Protein AF-A0A925LFV7-F1 (afdb_monomer_lite)

Foldseek 3Di:
DVLLVQLLVCLLVHPDDNVVSCVVSPHPDPVVVQVVNCVVVVHGSVVSSVVNVPPPPPD

Secondary structure (DSSP, 8-state):
-HHHHHHHHHHHH----HHHHHHHTT-S-HHHHHHHHHHHHSS-HHHHHHHHHTS----

pLDDT: mean 91.67, std 13.09, range [38.78, 98.06]

Structure (mmCIF, N/CA/C/O backbone):
data_AF-A0A925LFV7-F1
#
_entry.id   AF-A0A925LFV7-F1
#
loop_
_atom_site.group_PDB
_atom_site.id
_atom_site.type_symbol
_atom_site.label_atom_id
_atom_site.label_alt_id
_atom_site.label_comp_id
_atom_site.label_asym_id
_atom_site.label_entity_id
_atom_site.label_seq_id
_atom_site.pdbx_PDB_ins_code
_atom_site.Cartn_x
_atom_site.Cartn_y
_atom_site.Cartn_z
_atom_site.occupancy
_atom_site.B_iso_or_equiv
_atom_site.auth_seq_id
_atom_site.auth_comp_id
_atom_site.auth_asym_id
_atom_site.auth_atom_id
_atom_site.pdbx_PDB_model_num
ATOM 1 N N . GLY A 1 1 ? -8.101 -8.690 -6.112 1.00 78.25 1 GLY A N 1
ATOM 2 C CA . GLY A 1 1 ? -7.017 -8.598 -7.109 1.00 78.25 1 GLY A CA 1
ATOM 3 C C . GLY A 1 1 ? -5.765 -9.151 -6.473 1.00 78.25 1 GLY A C 1
ATOM 4 O O . GLY A 1 1 ? -5.225 -8.480 -5.605 1.00 78.25 1 GLY A O 1
ATOM 5 N N . ARG A 1 2 ? -5.333 -10.356 -6.876 1.00 89.81 2 ARG A N 1
ATOM 6 C CA . ARG A 1 2 ? -4.460 -11.257 -6.090 1.00 89.81 2 ARG A CA 1
ATOM 7 C C . ARG A 1 2 ? -3.245 -10.587 -5.424 1.00 89.81 2 ARG A C 1
ATOM 9 O O . ARG A 1 2 ? -2.948 -10.865 -4.271 1.00 89.81 2 ARG A O 1
ATOM 16 N N . ARG A 1 3 ? -2.582 -9.654 -6.118 1.00 95.25 3 ARG A N 1
ATOM 17 C CA . ARG A 1 3 ? -1.432 -8.891 -5.588 1.00 95.25 3 ARG A CA 1
ATOM 18 C C . ARG A 1 3 ? -1.802 -7.903 -4.476 1.00 95.25 3 ARG A C 1
ATOM 20 O O . ARG A 1 3 ? -1.059 -7.756 -3.518 1.00 95.25 3 ARG A O 1
ATOM 27 N N . ILE A 1 4 ? -2.953 -7.239 -4.583 1.00 97.31 4 ILE A N 1
ATOM 28 C CA . ILE A 1 4 ? -3.452 -6.326 -3.544 1.00 97.31 4 ILE A CA 1
ATOM 29 C C . ILE A 1 4 ? -3.932 -7.103 -2.318 1.00 97.31 4 ILE A C 1
ATOM 31 O O . ILE A 1 4 ? -3.699 -6.665 -1.201 1.00 97.31 4 ILE A O 1
ATOM 35 N N . GLU A 1 5 ? -4.527 -8.279 -2.507 1.00 96.75 5 GLU A N 1
ATOM 36 C CA . GLU A 1 5 ? -4.913 -9.158 -1.393 1.00 96.75 5 GLU A CA 1
ATOM 37 C C . GLU A 1 5 ? -3.682 -9.633 -0.607 1.00 96.75 5 GLU A C 1
ATOM 39 O O . GLU A 1 5 ? -3.664 -9.532 0.619 1.00 96.75 5 GLU A O 1
ATOM 44 N N . ALA A 1 6 ? -2.610 -10.033 -1.303 1.00 97.56 6 ALA A N 1
ATOM 45 C CA . ALA A 1 6 ? -1.323 -10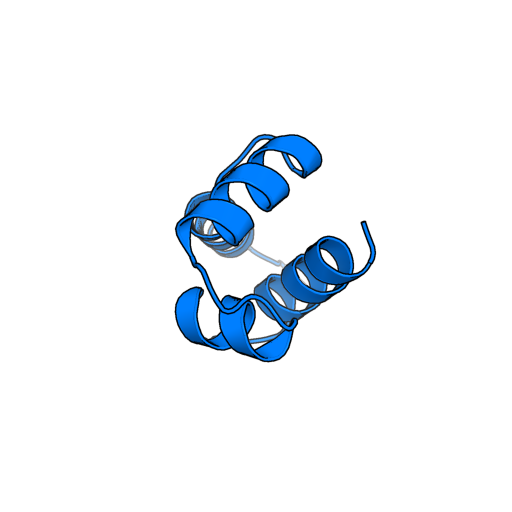.335 -0.674 1.00 97.56 6 ALA A CA 1
ATOM 46 C C . ALA A 1 6 ? -0.722 -9.112 0.044 1.00 97.56 6 ALA A C 1
ATOM 48 O O . ALA A 1 6 ? -0.236 -9.232 1.166 1.00 97.56 6 ALA A O 1
ATOM 49 N N . ALA A 1 7 ? -0.807 -7.920 -0.558 1.00 97.75 7 ALA A N 1
ATOM 50 C CA . ALA A 1 7 ? -0.318 -6.694 0.072 1.00 97.75 7 ALA A CA 1
ATOM 51 C C . ALA A 1 7 ? -1.080 -6.372 1.365 1.00 97.75 7 ALA A C 1
ATOM 53 O O . ALA A 1 7 ? -0.462 -5.981 2.348 1.00 97.75 7 ALA A O 1
ATOM 54 N N . ILE A 1 8 ? -2.403 -6.569 1.392 1.00 97.06 8 ILE A N 1
ATOM 55 C CA . ILE A 1 8 ? -3.221 -6.397 2.602 1.00 97.06 8 ILE A CA 1
ATOM 56 C C . ILE A 1 8 ? -2.781 -7.376 3.694 1.00 97.06 8 ILE A C 1
ATOM 58 O O . ILE A 1 8 ? -2.647 -6.965 4.844 1.00 97.06 8 ILE A O 1
ATOM 62 N N . ALA A 1 9 ? -2.540 -8.645 3.349 1.00 96.88 9 ALA A N 1
ATOM 63 C CA . ALA A 1 9 ? -2.051 -9.635 4.307 1.00 96.88 9 ALA A CA 1
ATOM 64 C C . ALA A 1 9 ? -0.692 -9.222 4.895 1.00 96.88 9 ALA A C 1
ATOM 66 O O . ALA A 1 9 ? -0.541 -9.192 6.112 1.00 96.88 9 ALA A O 1
ATOM 67 N N . MET A 1 10 ? 0.261 -8.799 4.057 1.00 97.38 10 MET A N 1
ATOM 68 C CA . MET A 1 10 ? 1.568 -8.340 4.543 1.00 97.38 10 MET A CA 1
ATOM 69 C C . MET A 1 10 ? 1.466 -7.067 5.387 1.00 97.38 10 MET A C 1
ATOM 71 O O . MET A 1 10 ? 2.095 -6.992 6.432 1.00 97.38 10 MET A O 1
ATOM 75 N N . ILE A 1 11 ? 0.618 -6.100 5.013 1.00 96.56 11 ILE A N 1
ATOM 76 C CA . ILE A 1 11 ? 0.409 -4.885 5.821 1.00 96.56 11 ILE A CA 1
ATOM 77 C C . ILE A 1 11 ? -0.126 -5.222 7.220 1.00 96.56 11 ILE A C 1
ATOM 79 O O . ILE A 1 11 ? 0.223 -4.521 8.163 1.00 96.56 11 ILE A O 1
ATOM 83 N N . LYS A 1 12 ? -0.951 -6.268 7.356 1.00 95.00 12 LYS A N 1
ATOM 84 C CA . LYS A 1 12 ? -1.510 -6.710 8.645 1.00 95.00 12 LYS A CA 1
ATOM 85 C C . LYS A 1 12 ? -0.542 -7.533 9.490 1.00 95.00 12 LYS A C 1
ATOM 87 O O . LYS A 1 12 ? -0.686 -7.554 10.705 1.00 95.00 12 LYS A O 1
ATOM 92 N N . SER A 1 13 ? 0.371 -8.261 8.854 1.00 94.19 13 SER A N 1
ATOM 93 C CA . SER A 1 13 ? 1.193 -9.274 9.526 1.00 94.19 13 SER A CA 1
ATOM 94 C C . SER A 1 13 ? 2.658 -8.874 9.690 1.00 94.19 13 SER A C 1
ATOM 96 O O . SER A 1 13 ? 3.373 -9.538 10.436 1.00 94.19 13 SER A O 1
ATOM 98 N N . THR A 1 14 ? 3.125 -7.825 9.006 1.00 94.56 14 THR A N 1
ATOM 99 C CA . THR A 1 14 ? 4.528 -7.390 9.050 1.00 94.56 14 THR A CA 1
ATOM 100 C C . THR A 1 14 ? 4.661 -5.887 9.286 1.00 94.56 14 THR A C 1
ATOM 102 O O . THR A 1 14 ? 3.760 -5.096 9.003 1.00 94.56 14 THR A O 1
ATOM 105 N N . HIS A 1 15 ? 5.841 -5.486 9.762 1.00 93.81 15 HIS A N 1
ATOM 106 C CA . HIS A 1 15 ? 6.244 -4.083 9.903 1.00 93.81 15 HIS A CA 1
ATOM 107 C C . HIS A 1 15 ? 7.026 -3.581 8.678 1.00 93.81 15 HIS A C 1
ATOM 109 O O . HIS A 1 15 ? 7.673 -2.534 8.733 1.00 93.81 15 HIS A O 1
ATOM 115 N N . ASP A 1 16 ? 6.985 -4.317 7.562 1.00 96.81 16 ASP A N 1
ATOM 116 C CA . ASP A 1 16 ? 7.705 -3.931 6.354 1.00 96.81 16 ASP A CA 1
ATOM 117 C C . ASP A 1 16 ? 7.226 -2.575 5.849 1.00 96.81 16 ASP A C 1
ATOM 119 O O . ASP A 1 16 ? 6.043 -2.218 5.917 1.00 96.81 16 ASP A O 1
ATOM 123 N N . THR A 1 17 ? 8.132 -1.799 5.266 1.00 96.88 17 THR A N 1
ATOM 124 C CA . THR A 1 17 ? 7.742 -0.538 4.640 1.00 96.88 17 THR A CA 1
ATOM 125 C C . THR A 1 17 ? 6.748 -0.801 3.503 1.00 96.88 17 THR A C 1
ATOM 127 O O . THR A 1 17 ? 6.809 -1.820 2.814 1.00 96.88 17 THR A O 1
ATOM 130 N N . ILE A 1 18 ? 5.826 0.139 3.271 1.00 97.25 18 ILE A N 1
ATOM 131 C CA . ILE A 1 18 ? 4.878 0.064 2.143 1.00 97.25 18 ILE A CA 1
ATOM 132 C C . ILE A 1 18 ? 5.614 -0.135 0.808 1.00 97.25 18 ILE A C 1
ATOM 134 O O . ILE A 1 18 ? 5.121 -0.803 -0.097 1.00 97.25 18 ILE A O 1
ATOM 138 N N . GLU A 1 19 ? 6.810 0.436 0.705 1.00 97.00 19 GLU A N 1
ATOM 139 C CA . GLU A 1 19 ? 7.714 0.278 -0.424 1.00 97.00 19 GLU A CA 1
ATOM 140 C C . GLU A 1 19 ? 8.225 -1.158 -0.588 1.00 97.00 19 GLU A C 1
ATOM 142 O O . GLU A 1 19 ? 8.118 -1.705 -1.682 1.00 97.00 19 GLU A O 1
ATOM 147 N N . SER A 1 20 ? 8.715 -1.787 0.482 1.00 97.62 20 SER A N 1
ATOM 148 C CA . SER A 1 20 ? 9.131 -3.194 0.446 1.00 97.62 20 SER A CA 1
ATOM 149 C C . SER A 1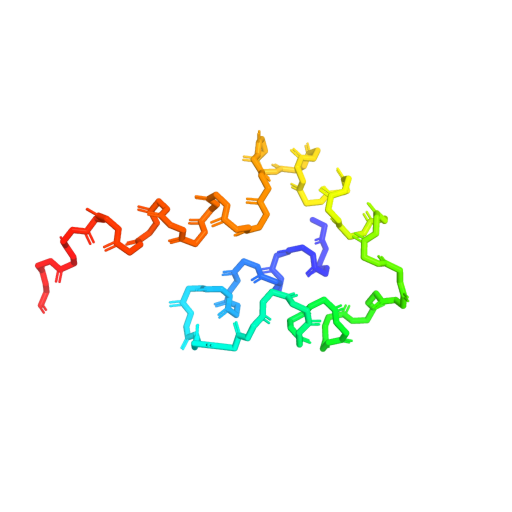 20 ? 7.968 -4.097 0.026 1.00 97.62 20 SER A C 1
ATOM 151 O O . SER A 1 20 ? 8.095 -4.888 -0.906 1.00 97.62 20 SER A O 1
ATOM 153 N N . ILE A 1 21 ? 6.791 -3.903 0.629 1.00 97.81 21 ILE A N 1
ATOM 154 C CA . ILE A 1 21 ? 5.575 -4.668 0.311 1.00 97.81 21 ILE A CA 1
ATOM 155 C C . ILE A 1 21 ? 5.180 -4.516 -1.161 1.00 97.81 21 ILE A C 1
ATOM 157 O O . ILE A 1 21 ? 4.822 -5.502 -1.801 1.00 97.81 21 ILE A O 1
ATOM 161 N N . CYS A 1 22 ? 5.267 -3.302 -1.711 1.00 97.50 22 CYS A N 1
ATOM 162 C CA . CYS A 1 22 ? 4.995 -3.021 -3.123 1.00 97.50 22 CYS A CA 1
ATOM 163 C C . CYS A 1 22 ? 5.843 -3.910 -4.047 1.00 97.50 22 CYS A C 1
ATOM 165 O O . CYS A 1 22 ? 5.297 -4.559 -4.944 1.00 97.50 22 CYS A O 1
ATOM 167 N N . TYR A 1 23 ? 7.154 -3.978 -3.800 1.00 97.62 23 TYR A N 1
ATOM 168 C CA . TYR A 1 23 ? 8.062 -4.807 -4.593 1.00 97.62 23 TYR A CA 1
ATOM 169 C C . TYR A 1 23 ? 7.853 -6.305 -4.338 1.00 97.62 23 TYR A C 1
ATOM 171 O O . TYR A 1 23 ? 7.810 -7.077 -5.294 1.00 97.62 23 TYR A O 1
ATOM 179 N N . GLN A 1 24 ? 7.629 -6.720 -3.085 1.00 97.00 24 GLN A N 1
ATOM 180 C CA . GLN A 1 24 ? 7.394 -8.125 -2.723 1.00 97.00 24 GLN A CA 1
ATOM 181 C C . GLN A 1 24 ? 6.148 -8.719 -3.400 1.00 97.00 24 GLN A C 1
ATOM 183 O O . GLN A 1 24 ? 6.166 -9.877 -3.813 1.00 97.00 24 GLN A O 1
ATOM 188 N N . VAL A 1 25 ? 5.075 -7.937 -3.585 1.00 97.12 25 VAL A N 1
ATOM 189 C CA . VAL A 1 25 ? 3.880 -8.403 -4.324 1.00 97.12 25 VAL A CA 1
ATOM 190 C C . VAL A 1 25 ? 3.987 -8.233 -5.847 1.00 97.12 25 VAL A C 1
ATOM 192 O O . VAL A 1 25 ? 3.005 -8.453 -6.566 1.00 97.12 25 VAL A O 1
ATOM 195 N N . GLY A 1 26 ? 5.157 -7.833 -6.355 1.00 96.50 26 GLY A N 1
ATOM 196 C CA . GLY A 1 26 ? 5.463 -7.774 -7.783 1.00 96.50 26 GLY A CA 1
ATOM 197 C C . GLY A 1 26 ? 5.005 -6.501 -8.501 1.00 96.50 26 GLY A C 1
ATOM 198 O O . GLY A 1 26 ? 4.662 -6.566 -9.686 1.00 96.50 26 GLY A O 1
ATOM 199 N N . PHE A 1 27 ? 4.949 -5.349 -7.821 1.00 96.56 27 PHE A N 1
ATOM 200 C CA . PHE A 1 27 ? 4.861 -4.048 -8.498 1.00 96.56 27 PHE A CA 1
ATOM 201 C C . PHE A 1 27 ? 6.242 -3.409 -8.603 1.00 96.56 27 PHE A C 1
ATOM 203 O O . PHE A 1 27 ? 6.909 -3.195 -7.599 1.00 96.56 27 PHE A O 1
ATOM 210 N N . ASN A 1 28 ? 6.614 -3.013 -9.818 1.00 94.50 28 ASN A N 1
ATOM 211 C CA . ASN A 1 28 ? 7.836 -2.244 -10.076 1.00 94.50 28 ASN A CA 1
ATOM 212 C C . ASN A 1 28 ? 7.598 -0.727 -10.026 1.00 94.50 28 ASN A C 1
ATOM 214 O O . ASN A 1 28 ? 8.547 0.047 -10.014 1.00 94.50 28 ASN A O 1
ATOM 218 N N . ASP A 1 29 ? 6.331 -0.300 -9.998 1.00 94.81 29 ASP A N 1
ATOM 219 C CA . ASP A 1 29 ? 5.942 1.105 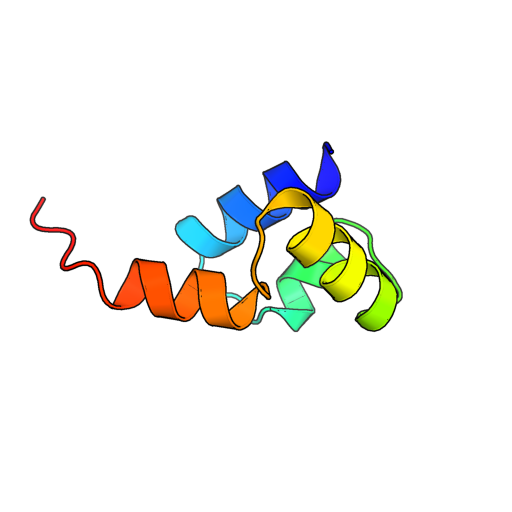-9.939 1.00 94.81 29 ASP A CA 1
ATOM 220 C C . ASP A 1 29 ? 5.002 1.368 -8.758 1.00 94.81 29 ASP A C 1
ATOM 222 O O . ASP A 1 29 ? 3.883 0.846 -8.676 1.00 94.81 29 ASP A O 1
ATOM 226 N N . LYS A 1 30 ? 5.451 2.234 -7.844 1.00 94.88 30 LYS A N 1
ATOM 227 C CA . LYS A 1 30 ? 4.686 2.593 -6.644 1.00 94.88 30 LYS A CA 1
ATOM 228 C C . LYS A 1 30 ? 3.394 3.322 -7.003 1.00 94.88 30 LYS A C 1
ATOM 230 O O . LYS A 1 30 ? 2.382 3.115 -6.341 1.00 94.88 30 LYS A O 1
ATOM 235 N N . LYS A 1 31 ? 3.375 4.160 -8.047 1.00 95.88 31 LYS A N 1
ATOM 236 C CA . LYS A 1 31 ? 2.158 4.912 -8.405 1.00 95.88 31 LYS A CA 1
ATOM 237 C C . LYS A 1 31 ? 1.045 3.964 -8.850 1.00 95.88 31 LYS A C 1
ATOM 239 O O . LYS A 1 31 ? -0.098 4.122 -8.415 1.00 95.88 31 LYS A O 1
ATOM 244 N N . GLN A 1 32 ? 1.376 2.955 -9.650 1.00 96.69 32 GLN A N 1
ATOM 245 C CA . GLN A 1 32 ? 0.454 1.912 -10.084 1.00 96.69 32 GLN A CA 1
ATOM 246 C C . GLN A 1 32 ? -0.054 1.094 -8.896 1.00 96.69 32 GLN A C 1
ATOM 248 O O . GLN A 1 32 ? -1.267 0.892 -8.780 1.00 96.69 32 GLN A O 1
ATOM 253 N N . PHE A 1 33 ? 0.842 0.682 -7.992 1.00 97.81 33 PHE A N 1
ATOM 254 C CA . PHE A 1 33 ? 0.461 -0.017 -6.765 1.00 97.81 33 PHE A CA 1
ATOM 255 C C . PHE A 1 33 ? -0.533 0.803 -5.937 1.00 97.81 33 PHE A C 1
ATOM 257 O O . PHE A 1 33 ? -1.612 0.314 -5.618 1.00 97.81 33 PHE A O 1
ATOM 264 N N . PHE A 1 34 ? -0.226 2.070 -5.652 1.00 97.38 34 PHE A N 1
ATOM 265 C CA . 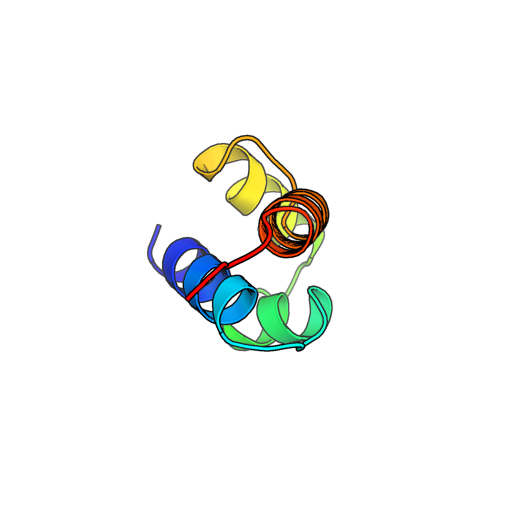PHE A 1 34 ? -1.071 2.930 -4.819 1.00 97.38 34 PHE A CA 1
ATOM 266 C C . PHE A 1 34 ? -2.429 3.198 -5.474 1.00 97.38 34 PHE A C 1
ATOM 268 O O . PHE A 1 34 ? -3.453 3.162 -4.791 1.00 97.38 34 PHE A O 1
ATOM 275 N N . LYS A 1 35 ? -2.455 3.431 -6.794 1.00 97.19 35 LYS A N 1
ATOM 276 C CA . LYS A 1 35 ? -3.697 3.629 -7.552 1.00 97.19 35 LYS A CA 1
ATOM 277 C C . LYS A 1 35 ? -4.590 2.393 -7.477 1.00 97.19 35 LYS A C 1
ATOM 279 O O . LYS A 1 35 ? -5.773 2.526 -7.173 1.00 97.19 35 LYS A O 1
ATOM 284 N N . LEU A 1 36 ? -4.036 1.207 -7.731 1.00 97.19 36 LEU A N 1
ATOM 285 C CA . LEU A 1 36 ? -4.807 -0.034 -7.714 1.00 97.19 36 LEU A CA 1
ATOM 286 C C . LEU A 1 36 ? -5.228 -0.426 -6.295 1.00 97.19 36 LEU A C 1
ATOM 288 O O . LEU A 1 36 ? -6.367 -0.836 -6.092 1.00 97.19 36 LEU A O 1
ATOM 292 N N . PHE A 1 37 ? -4.337 -0.264 -5.317 1.00 98.06 37 PHE A N 1
ATOM 293 C CA . PHE A 1 37 ? -4.648 -0.514 -3.916 1.00 98.06 37 PHE A CA 1
ATOM 294 C C . PHE A 1 37 ? -5.823 0.362 -3.480 1.00 98.06 37 PHE A C 1
ATOM 296 O O . PHE A 1 37 ? -6.823 -0.174 -3.021 1.00 98.06 37 PHE A O 1
ATOM 303 N N . ARG A 1 38 ? -5.765 1.678 -3.729 1.00 97.56 38 ARG A N 1
ATOM 304 C CA . ARG A 1 38 ? -6.861 2.604 -3.407 1.00 97.56 38 ARG A CA 1
ATOM 305 C C . ARG A 1 38 ? -8.146 2.291 -4.166 1.00 97.56 38 ARG A C 1
ATOM 307 O O . ARG A 1 38 ? -9.216 2.403 -3.583 1.00 97.56 38 ARG A O 1
ATOM 314 N N . ALA A 1 39 ? -8.061 1.895 -5.434 1.00 97.00 39 ALA A N 1
ATOM 315 C CA . ALA A 1 39 ? -9.241 1.502 -6.203 1.00 97.00 39 ALA A CA 1
ATOM 316 C C . ALA A 1 39 ? -9.957 0.279 -5.600 1.00 97.00 39 ALA A C 1
ATOM 318 O O . ALA A 1 39 ? -11.170 0.172 -5.723 1.00 97.00 39 ALA A O 1
ATOM 319 N N . ILE A 1 40 ? -9.217 -0.624 -4.947 1.00 95.94 40 ILE A N 1
ATOM 320 C CA . ILE A 1 40 ? -9.761 -1.849 -4.345 1.00 95.94 40 ILE A CA 1
ATOM 321 C C . ILE A 1 40 ? -10.166 -1.645 -2.878 1.00 95.94 40 ILE A C 1
ATOM 323 O O . ILE A 1 40 ? -11.189 -2.170 -2.454 1.00 95.94 40 ILE A O 1
ATOM 327 N N . THR A 1 41 ? -9.375 -0.914 -2.092 1.00 95.12 41 THR A N 1
ATOM 328 C CA . THR A 1 41 ? -9.565 -0.782 -0.634 1.00 95.12 41 THR A CA 1
ATOM 329 C C . THR A 1 41 ? -10.207 0.539 -0.215 1.00 95.12 41 THR A C 1
ATOM 331 O O . THR A 1 41 ? -10.523 0.723 0.957 1.00 95.12 41 THR A O 1
ATOM 334 N N . GLY A 1 42 ? -10.354 1.490 -1.140 1.00 96.75 42 GLY A N 1
ATOM 335 C CA . GLY A 1 42 ? -10.842 2.845 -0.876 1.00 96.75 42 GLY A CA 1
ATOM 336 C C . GLY A 1 42 ? -9.793 3.803 -0.296 1.00 96.75 42 GLY A C 1
ATOM 337 O O . GLY A 1 42 ? -10.014 5.014 -0.287 1.00 96.75 42 GLY A O 1
ATOM 338 N N . MET A 1 43 ? -8.626 3.314 0.134 1.00 96.50 43 MET A N 1
ATOM 339 C CA . MET A 1 43 ? -7.608 4.118 0.820 1.00 96.50 43 MET A CA 1
ATOM 340 C C . MET A 1 43 ? -6.185 3.782 0.371 1.00 96.50 43 MET A C 1
ATOM 342 O O . MET A 1 43 ? -5.948 2.795 -0.316 1.00 96.50 43 MET A O 1
ATOM 346 N N . THR A 1 44 ? -5.209 4.624 0.714 1.00 97.12 44 THR A N 1
ATOM 347 C CA . THR A 1 44 ? -3.805 4.321 0.390 1.00 97.12 44 THR A CA 1
ATOM 348 C C . THR A 1 44 ? -3.262 3.215 1.303 1.00 97.12 44 THR A C 1
ATOM 350 O O . THR A 1 44 ? -3.751 3.080 2.426 1.00 97.12 44 THR A O 1
ATOM 353 N N . PRO A 1 45 ? -2.225 2.462 0.889 1.00 96.88 45 PRO A N 1
ATOM 354 C CA . PRO A 1 45 ? -1.608 1.447 1.746 1.00 96.88 45 PRO A CA 1
ATOM 355 C C . PRO A 1 45 ? -1.139 1.992 3.104 1.00 96.88 45 PRO A C 1
ATOM 357 O O . PRO A 1 45 ? -1.301 1.329 4.122 1.00 96.88 45 PRO A O 1
ATOM 360 N N . LYS A 1 46 ? -0.600 3.223 3.131 1.00 95.88 46 LYS A N 1
ATOM 361 C CA . LYS A 1 46 ? -0.176 3.888 4.371 1.00 95.88 46 LYS A CA 1
ATOM 362 C C . LYS A 1 46 ? -1.369 4.185 5.275 1.00 95.88 46 LYS A C 1
ATOM 364 O O . LYS A 1 46 ? -1.365 3.789 6.427 1.00 95.88 46 LYS A O 1
ATOM 369 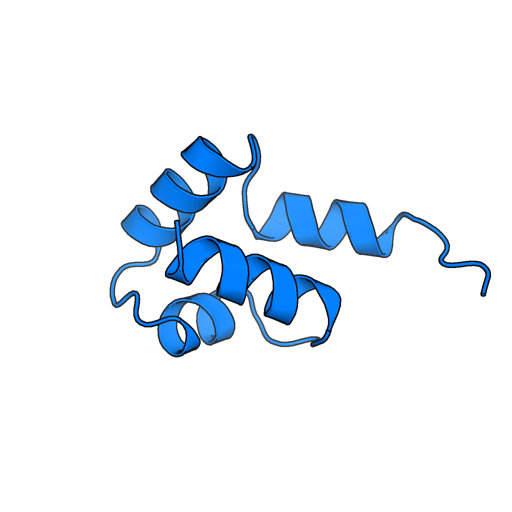N N . THR A 1 47 ? -2.417 4.811 4.737 1.00 96.25 47 THR A N 1
ATOM 370 C CA . THR A 1 47 ? -3.648 5.079 5.500 1.00 96.25 47 THR A CA 1
ATOM 371 C C . THR A 1 47 ? -4.268 3.791 6.037 1.00 96.25 47 THR A C 1
ATOM 373 O O . THR A 1 47 ? -4.753 3.775 7.161 1.00 96.25 47 THR A O 1
ATOM 376 N N . TYR A 1 48 ? -4.222 2.710 5.254 1.00 96.19 48 TYR A N 1
ATOM 377 C CA . TYR A 1 48 ? -4.688 1.395 5.683 1.00 96.19 48 TYR A CA 1
ATOM 378 C C . TYR A 1 48 ? -3.878 0.865 6.871 1.00 96.19 48 TYR A C 1
ATOM 380 O O . TYR A 1 48 ? -4.469 0.399 7.841 1.00 96.19 48 TYR A O 1
ATOM 388 N N . ARG A 1 49 ? -2.543 0.981 6.827 1.00 95.50 49 ARG A N 1
ATOM 389 C CA . ARG A 1 49 ? -1.670 0.628 7.955 1.00 95.50 49 ARG A CA 1
ATOM 390 C C . ARG A 1 49 ? -1.975 1.463 9.194 1.00 95.50 49 ARG A C 1
ATOM 392 O O . ARG A 1 49 ? -2.252 0.918 10.254 1.00 95.50 49 ARG A O 1
ATOM 399 N N . ASP A 1 50 ? -2.000 2.781 9.047 1.00 94.81 50 ASP A N 1
ATOM 400 C CA . ASP A 1 50 ? -2.229 3.656 10.191 1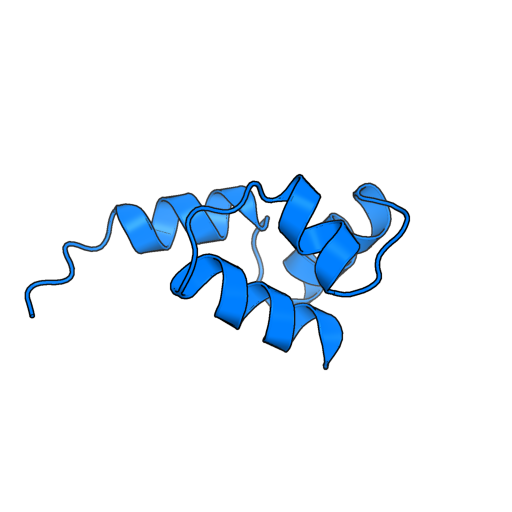.00 94.81 50 ASP A CA 1
ATOM 401 C C . ASP A 1 50 ? -3.642 3.450 10.788 1.00 94.81 50 ASP A C 1
ATOM 403 O O . ASP A 1 50 ? -3.894 3.816 11.935 1.00 94.81 50 ASP A O 1
ATOM 407 N N . ALA A 1 51 ? -4.599 2.923 10.013 1.00 92.94 51 ALA A N 1
ATOM 408 C CA . ALA A 1 51 ? -5.926 2.562 10.506 1.00 92.94 51 ALA A CA 1
ATOM 409 C C . ALA A 1 51 ? -5.899 1.270 11.335 1.00 92.94 51 ALA A C 1
ATOM 411 O O . ALA A 1 51 ? -6.545 1.231 12.377 1.00 92.94 51 ALA A O 1
ATOM 412 N N . ILE A 1 52 ? -5.147 0.243 10.919 1.00 89.88 52 ILE A N 1
ATOM 413 C CA . ILE A 1 52 ? -5.029 -1.009 11.688 1.00 89.88 52 ILE A CA 1
ATOM 414 C C . ILE A 1 52 ? -4.218 -0.826 12.974 1.00 89.88 52 ILE A C 1
ATOM 416 O O . ILE A 1 52 ? -4.573 -1.412 13.986 1.00 89.88 52 ILE A O 1
ATOM 420 N N . GLU A 1 53 ? -3.190 0.025 12.968 1.00 86.81 53 GLU A N 1
ATOM 421 C CA . GLU A 1 53 ? -2.355 0.294 14.151 1.00 86.81 53 GLU A CA 1
ATOM 422 C C . GLU A 1 53 ? -3.092 1.122 15.214 1.00 86.81 53 GLU A C 1
ATOM 424 O O . GLU A 1 53 ? -2.768 1.067 16.397 1.00 86.81 53 GLU A O 1
ATOM 429 N N . ARG A 1 54 ? -4.104 1.897 14.802 1.00 81.81 54 ARG A N 1
ATOM 430 C CA . ARG A 1 54 ? -4.963 2.663 15.717 1.00 81.81 54 ARG A CA 1
ATOM 431 C C . ARG A 1 54 ? -6.093 1.847 16.324 1.00 81.81 54 ARG A C 1
ATOM 433 O O . ARG A 1 54 ? -6.731 2.331 17.256 1.00 81.81 54 ARG A O 1
ATOM 440 N N . ILE A 1 55 ? -6.371 0.655 15.804 1.00 67.25 55 ILE A N 1
ATOM 441 C CA . ILE A 1 55 ? -7.307 -0.262 16.442 1.00 67.25 55 ILE A CA 1
ATOM 442 C C . ILE A 1 55 ? -6.515 -0.933 17.565 1.00 67.25 55 ILE A C 1
ATOM 444 O O . ILE A 1 55 ? -5.599 -1.693 17.255 1.00 67.25 55 ILE A O 1
ATOM 448 N N . PRO A 1 56 ? -6.812 -0.677 18.855 1.00 57.94 56 PRO A N 1
ATOM 449 C CA . PRO A 1 56 ? -6.228 -1.476 19.916 1.00 57.94 56 PRO A CA 1
ATOM 450 C C . PRO A 1 56 ? -6.696 -2.912 19.688 1.00 57.94 56 PRO A C 1
ATOM 452 O O . PRO A 1 56 ? -7.859 -3.245 19.920 1.00 57.94 56 PRO A O 1
ATOM 455 N N . THR A 1 57 ? -5.814 -3.765 19.171 1.00 51.59 57 THR A N 1
ATOM 456 C CA . THR A 1 57 ? -6.032 -5.207 19.149 1.00 51.59 57 THR A CA 1
ATOM 457 C C . THR A 1 57 ? -5.934 -5.681 20.591 1.00 51.59 57 THR A C 1
ATOM 459 O O . THR A 1 57 ? -4.882 -6.115 21.047 1.00 51.59 57 THR A O 1
ATOM 462 N N . ASN A 1 58 ? -7.025 -5.513 21.337 1.00 41.69 58 ASN A N 1
ATOM 463 C CA . ASN A 1 58 ? -7.239 -6.194 22.599 1.00 41.69 58 ASN A CA 1
ATOM 464 C C . ASN A 1 58 ? -7.513 -7.667 22.262 1.00 41.69 58 ASN A C 1
ATOM 466 O O . ASN A 1 58 ? -8.652 -8.056 21.992 1.00 41.69 58 ASN A O 1
ATOM 470 N N . THR A 1 59 ? -6.449 -8.458 22.172 1.00 38.78 59 THR A N 1
ATOM 471 C CA . THR A 1 59 ? -6.464 -9.925 22.201 1.00 38.78 59 THR A CA 1
ATOM 472 C C . THR A 1 59 ? -5.278 -10.378 23.026 1.00 38.78 59 THR A C 1
ATOM 474 O O . THR A 1 59 ? -4.171 -9.857 22.771 1.00 38.78 59 THR A O 1
#

Sequence (59 aa):
GRRIEAAIAMIKSTHDTIESICYQVGFNDKKQFFKLFRAITGMTPKTYRDAIERIPTNT

Radius of gyration: 11.12 Å; chains: 1; bounding box: 20×16×33 Å